Protein AF-A0A8S8YPJ1-F1 (afdb_monomer)

Secondary structure (DSSP, 8-state):
--EETTEE---PPPTT----------S--SEE---EEEEETTEEEEEPPS--EE----

pLDDT: mean 76.06, std 12.63, range [41.22, 90.44]

Foldseek 3Di:
DDDDPHDDDPDDDDPPDDDDDDDDDPDDDQFDDDWDWDADPNRTDTDDDPDTDGPDDD

Structure (mmCIF, N/CA/C/O backbone):
data_AF-A0A8S8YPJ1-F1
#
_entry.id   AF-A0A8S8YPJ1-F1
#
loop_
_atom_site.group_PDB
_atom_site.id
_atom_site.type_symbol
_atom_site.label_atom_id
_atom_site.label_alt_id
_atom_sit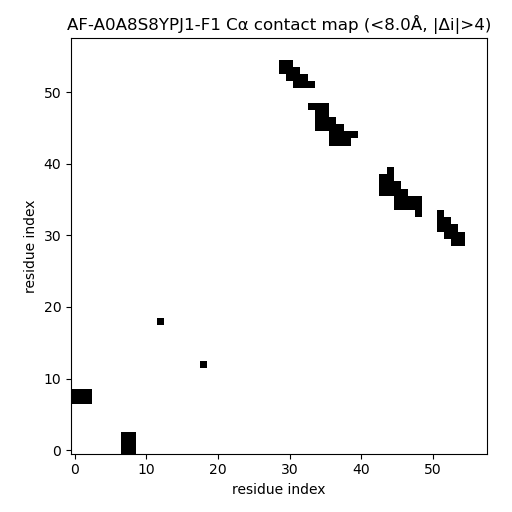e.label_comp_id
_atom_site.label_asym_id
_atom_site.label_entity_id
_atom_site.label_seq_id
_atom_site.pdbx_PDB_ins_code
_atom_site.Cartn_x
_atom_site.Cartn_y
_atom_site.Cartn_z
_atom_site.occupancy
_atom_site.B_iso_or_equiv
_atom_site.auth_seq_id
_atom_site.auth_comp_id
_atom_site.auth_asym_id
_atom_site.auth_atom_id
_atom_site.pdbx_PDB_model_num
ATOM 1 N N . MET A 1 1 ? -3.443 -13.845 -8.223 1.00 55.78 1 MET A N 1
ATOM 2 C CA . MET A 1 1 ? -3.785 -12.435 -7.944 1.00 55.78 1 MET A CA 1
ATOM 3 C C . MET A 1 1 ? -4.563 -11.913 -9.135 1.00 55.78 1 MET A C 1
ATOM 5 O O . MET A 1 1 ? -4.163 -12.213 -10.253 1.00 55.78 1 MET A O 1
ATOM 9 N N . MET A 1 2 ? -5.697 -11.246 -8.908 1.00 52.31 2 MET A N 1
ATOM 10 C CA . MET A 1 2 ? -6.364 -10.482 -9.965 1.00 52.31 2 MET A CA 1
ATOM 11 C C . MET A 1 2 ? -5.624 -9.152 -10.069 1.00 52.31 2 MET A C 1
ATOM 13 O O . MET A 1 2 ? -5.573 -8.418 -9.088 1.00 52.31 2 MET A O 1
ATOM 17 N N . PHE A 1 3 ? -5.002 -8.910 -11.214 1.00 56.19 3 PHE A N 1
ATOM 18 C CA . PHE A 1 3 ? -4.419 -7.625 -11.573 1.00 56.19 3 PHE A CA 1
ATOM 19 C C . PHE A 1 3 ? -5.361 -7.004 -12.595 1.00 56.19 3 PHE A C 1
ATOM 21 O O . PHE A 1 3 ? -5.749 -7.682 -13.550 1.00 56.19 3 PHE A O 1
ATOM 28 N N . GLN A 1 4 ? -5.744 -5.755 -12.386 1.00 61.38 4 GLN A N 1
ATOM 29 C CA . GLN A 1 4 ? -6.472 -4.975 -13.372 1.00 61.38 4 GLN A CA 1
ATOM 30 C C . GLN A 1 4 ? -5.773 -3.625 -13.465 1.00 61.38 4 GLN A C 1
ATOM 32 O O . GLN A 1 4 ? -5.594 -2.983 -12.437 1.00 61.38 4 GLN A O 1
ATOM 37 N N . ASP A 1 5 ? -5.344 -3.255 -14.673 1.00 65.69 5 ASP A N 1
ATOM 38 C CA . ASP A 1 5 ? -4.869 -1.906 -15.007 1.00 65.69 5 ASP A CA 1
ATOM 39 C C . ASP A 1 5 ? -3.868 -1.306 -13.987 1.00 65.69 5 ASP A C 1
ATOM 41 O O . ASP A 1 5 ? -3.982 -0.145 -13.614 1.00 65.69 5 ASP A O 1
ATOM 45 N N . ASP A 1 6 ? -2.904 -2.119 -13.527 1.00 73.75 6 ASP A N 1
ATOM 46 C CA . ASP A 1 6 ? -1.804 -1.772 -12.599 1.00 73.75 6 ASP A CA 1
ATOM 47 C C . ASP A 1 6 ? -2.136 -1.703 -11.092 1.00 73.75 6 ASP A C 1
ATOM 49 O O . ASP A 1 6 ? -1.280 -1.360 -10.273 1.00 73.75 6 ASP A O 1
ATOM 53 N N . GLU A 1 7 ? -3.332 -2.134 -10.681 1.00 76.44 7 GLU A N 1
ATOM 54 C CA . GLU A 1 7 ? -3.714 -2.208 -9.266 1.00 76.44 7 GLU A CA 1
ATOM 55 C C . GLU A 1 7 ? -3.452 -3.585 -8.625 1.00 76.44 7 GLU A C 1
ATOM 57 O O . GLU A 1 7 ? -3.677 -4.650 -9.214 1.00 76.44 7 GLU A O 1
ATOM 62 N N . ILE A 1 8 ? -3.018 -3.563 -7.357 1.00 83.62 8 ILE A N 1
ATOM 63 C CA . ILE A 1 8 ? -2.838 -4.752 -6.514 1.00 83.62 8 ILE A CA 1
ATOM 64 C C . ILE A 1 8 ? -3.848 -4.709 -5.365 1.00 83.62 8 ILE A C 1
ATOM 66 O O . ILE A 1 8 ? -3.738 -3.891 -4.452 1.00 83.62 8 ILE A O 1
ATOM 70 N N . TYR A 1 9 ? -4.801 -5.643 -5.362 1.00 87.00 9 TYR A N 1
ATOM 71 C CA . TYR A 1 9 ? -5.736 -5.801 -4.249 1.00 87.00 9 TYR A CA 1
ATOM 72 C C . TYR A 1 9 ? -5.112 -6.614 -3.105 1.00 87.00 9 TYR A C 1
ATOM 74 O O . TYR A 1 9 ? -4.811 -7.799 -3.262 1.00 87.00 9 TYR A O 1
ATOM 82 N N . LEU A 1 10 ? -4.951 -5.982 -1.939 1.00 87.69 10 LEU A N 1
ATOM 83 C CA . LEU A 1 10 ? -4.355 -6.597 -0.743 1.00 87.69 10 LEU A CA 1
ATOM 84 C C . LEU A 1 10 ? -5.370 -7.322 0.157 1.00 87.69 10 LEU A C 1
ATOM 86 O O . LEU A 1 10 ? -4.970 -7.995 1.105 1.00 87.69 10 LEU A O 1
ATOM 90 N N . GLY A 1 11 ? -6.671 -7.220 -0.128 1.00 89.12 11 GLY A N 1
ATOM 91 C CA . GLY A 1 11 ? -7.708 -7.780 0.738 1.00 89.12 11 GLY A CA 1
ATOM 92 C C . GLY A 1 11 ? -7.972 -6.941 1.989 1.00 89.12 11 GLY A C 1
ATOM 93 O O . GLY A 1 11 ? -7.676 -5.748 2.042 1.00 89.12 11 GLY A O 1
ATOM 94 N N . ASN A 1 12 ? -8.559 -7.581 3.001 1.00 90.44 12 ASN A N 1
ATOM 95 C CA . ASN A 1 12 ? -8.788 -6.964 4.305 1.00 90.44 12 ASN A CA 1
ATOM 96 C C . ASN A 1 12 ? -7.521 -7.082 5.156 1.00 90.44 12 ASN A C 1
ATOM 98 O O . ASN A 1 12 ? -7.068 -8.192 5.428 1.00 90.44 12 ASN A O 1
ATOM 102 N N . LEU A 1 13 ? -6.984 -5.946 5.600 1.00 89.38 13 LEU A N 1
ATOM 103 C CA . LEU A 1 13 ? -5.876 -5.903 6.551 1.00 89.38 13 LEU A CA 1
ATOM 104 C C . LEU A 1 13 ? -6.428 -5.855 7.978 1.00 89.38 13 LEU A C 1
ATOM 106 O O . LEU A 1 13 ? -7.359 -5.099 8.267 1.00 89.38 13 LEU A O 1
ATOM 110 N N . GLU A 1 14 ? -5.868 -6.665 8.873 1.00 88.69 14 GLU A N 1
ATOM 111 C CA . GLU A 1 14 ? -6.288 -6.677 10.273 1.00 88.69 14 GLU A CA 1
ATOM 112 C C . GLU A 1 14 ? -5.848 -5.396 10.991 1.00 88.69 14 GLU A C 1
ATOM 114 O O . GLU A 1 14 ? -4.774 -4.842 10.727 1.00 88.69 14 GLU A O 1
ATOM 119 N N . LYS A 1 15 ? -6.683 -4.919 11.922 1.00 87.00 15 LYS A N 1
ATOM 120 C CA . LYS A 1 15 ? -6.354 -3.750 12.747 1.00 87.00 15 LYS A CA 1
ATOM 121 C C . LYS A 1 15 ? -5.052 -4.006 13.517 1.00 87.00 15 LYS A C 1
ATOM 123 O O . LYS A 1 15 ? -4.802 -5.125 13.947 1.00 87.00 15 LYS A O 1
ATOM 128 N N . GLU A 1 16 ? -4.251 -2.954 13.692 1.00 86.62 16 GLU A N 1
ATOM 129 C CA . GLU A 1 16 ? -2.985 -2.986 14.451 1.00 86.62 16 GLU A CA 1
ATOM 130 C C . GLU A 1 16 ? -1.918 -3.949 13.895 1.00 86.62 16 GLU A C 1
ATOM 132 O O . GLU A 1 16 ? -0.979 -4.323 14.596 1.00 86.62 16 GLU A O 1
ATOM 137 N N . THR A 1 17 ? -2.020 -4.315 12.616 1.00 87.75 17 THR A N 1
ATOM 138 C CA . THR A 1 17 ? -0.992 -5.098 11.925 1.00 87.75 17 THR A CA 1
ATOM 139 C C . THR A 1 17 ? -0.146 -4.236 10.998 1.00 87.75 17 THR A C 1
ATOM 141 O O . THR A 1 17 ? -0.593 -3.223 10.457 1.00 87.75 17 THR A O 1
ATOM 144 N N . THR A 1 18 ? 1.097 -4.665 10.794 1.00 88.88 18 THR A N 1
ATOM 145 C CA . THR A 1 18 ? 2.008 -4.062 9.820 1.00 88.88 18 THR A CA 1
ATOM 146 C C . THR A 1 18 ? 2.134 -4.988 8.623 1.00 88.88 18 THR A C 1
ATOM 148 O O . THR A 1 18 ? 2.532 -6.143 8.767 1.00 88.88 18 THR A O 1
ATOM 151 N N . THR A 1 19 ? 1.836 -4.471 7.433 1.00 87.38 19 THR A N 1
ATOM 152 C CA . THR A 1 19 ? 2.001 -5.193 6.167 1.00 87.38 19 THR A CA 1
ATOM 153 C C . THR A 1 19 ? 3.186 -4.618 5.401 1.00 87.38 19 THR A C 1
ATOM 155 O O . THR A 1 19 ? 3.267 -3.410 5.195 1.00 87.38 19 THR A O 1
ATOM 158 N N . PHE A 1 20 ? 4.102 -5.485 4.969 1.00 86.88 20 PHE A N 1
ATOM 159 C CA . PHE A 1 20 ? 5.252 -5.104 4.150 1.00 86.88 20 PHE A CA 1
ATOM 160 C C . PHE A 1 20 ? 4.995 -5.471 2.689 1.00 86.88 20 PHE A C 1
ATOM 162 O O . PHE A 1 20 ? 4.645 -6.611 2.388 1.00 86.88 20 PHE A O 1
ATOM 169 N N . ILE A 1 21 ? 5.207 -4.514 1.785 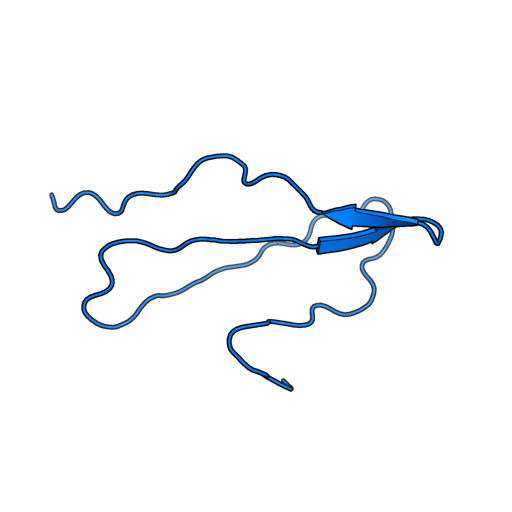1.00 83.31 21 ILE A N 1
ATOM 170 C CA . ILE A 1 21 ? 5.095 -4.709 0.337 1.00 83.31 21 ILE A CA 1
ATOM 171 C C . ILE A 1 21 ? 6.481 -4.503 -0.265 1.00 83.31 21 ILE A C 1
ATOM 173 O O . ILE A 1 21 ? 7.116 -3.477 -0.031 1.00 83.31 21 ILE A O 1
ATOM 177 N N . ARG A 1 22 ? 6.950 -5.483 -1.040 1.00 83.00 22 ARG A N 1
ATOM 178 C CA . ARG A 1 22 ? 8.172 -5.371 -1.839 1.00 83.00 22 ARG A CA 1
ATOM 179 C C . ARG A 1 22 ? 7.783 -5.301 -3.308 1.00 83.00 22 ARG A C 1
ATOM 181 O O . ARG A 1 22 ? 7.133 -6.215 -3.806 1.00 83.00 22 ARG A O 1
ATOM 188 N N . LEU A 1 23 ? 8.213 -4.237 -3.976 1.00 78.62 23 LEU A N 1
ATOM 189 C CA . LEU A 1 23 ? 8.098 -4.072 -5.420 1.00 78.62 23 LEU A CA 1
ATOM 190 C C . LEU A 1 23 ? 9.474 -4.292 -6.055 1.00 78.62 23 LEU A C 1
ATOM 192 O O . LEU A 1 23 ? 10.478 -3.792 -5.547 1.00 78.62 23 LEU A O 1
ATOM 196 N N . GLU A 1 24 ? 9.518 -5.038 -7.152 1.00 80.19 24 GLU A N 1
ATOM 197 C CA . GLU A 1 24 ? 10.699 -5.165 -8.004 1.00 80.19 24 GLU A CA 1
ATOM 198 C C . GLU A 1 24 ? 10.323 -4.700 -9.407 1.00 80.19 24 GLU A C 1
ATOM 200 O O . GLU A 1 24 ? 9.353 -5.182 -9.991 1.00 80.19 24 GLU A O 1
ATOM 205 N N . VAL A 1 25 ? 11.080 -3.734 -9.925 1.00 76.56 25 VAL A N 1
ATOM 206 C CA . VAL A 1 25 ? 10.879 -3.170 -11.257 1.00 76.56 25 VAL A CA 1
ATOM 207 C C . VAL A 1 25 ? 11.951 -3.744 -12.172 1.00 76.56 25 VAL A C 1
ATOM 209 O O . VAL A 1 25 ? 13.141 -3.559 -11.930 1.00 76.56 25 VAL A O 1
ATOM 212 N N . ILE A 1 26 ? 11.533 -4.451 -13.221 1.00 80.25 26 ILE A N 1
ATOM 213 C CA . ILE A 1 26 ? 12.444 -5.068 -14.189 1.00 80.25 26 ILE A CA 1
ATOM 214 C C . ILE A 1 26 ? 12.346 -4.301 -15.508 1.00 80.25 26 ILE A C 1
ATOM 216 O O . ILE A 1 26 ? 11.277 -4.223 -16.109 1.00 80.25 26 ILE A O 1
ATOM 220 N N . GLY A 1 27 ? 13.472 -3.764 -15.983 1.00 79.00 27 GLY A N 1
ATOM 221 C CA . GLY A 1 27 ? 13.556 -3.000 -17.231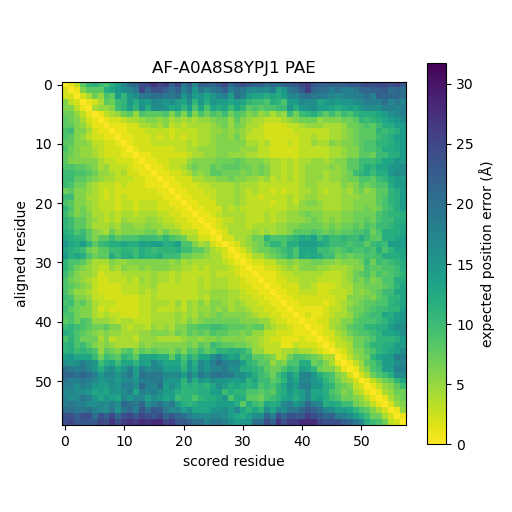 1.00 79.00 27 GLY A CA 1
ATOM 222 C C . GLY A 1 27 ? 13.897 -1.528 -16.999 1.00 79.00 27 GLY A C 1
ATOM 223 O O . GLY A 1 27 ? 14.496 -1.179 -15.988 1.00 79.00 27 GLY A O 1
ATOM 224 N N . LYS A 1 28 ? 13.553 -0.662 -17.958 1.00 74.56 28 LYS A N 1
ATOM 225 C CA . LYS A 1 28 ? 13.779 0.788 -17.856 1.00 74.56 28 LYS A CA 1
ATOM 226 C C . LYS A 1 28 ? 12.496 1.488 -17.421 1.00 74.56 28 LYS A C 1
ATOM 228 O O . LYS A 1 28 ? 11.718 1.899 -18.278 1.00 74.56 28 LYS A O 1
ATOM 233 N N . ALA A 1 29 ? 12.292 1.626 -16.115 1.00 74.56 29 ALA A N 1
ATOM 234 C CA . ALA A 1 29 ? 11.293 2.541 -15.573 1.00 74.56 29 ALA A CA 1
ATOM 235 C C . ALA A 1 29 ? 12.020 3.612 -14.742 1.00 74.56 29 ALA A C 1
ATOM 237 O O . ALA A 1 29 ? 12.659 3.261 -13.752 1.00 74.56 29 ALA A O 1
ATOM 238 N N . PRO A 1 30 ? 11.980 4.890 -15.153 1.00 70.88 30 PRO A N 1
ATOM 239 C CA . PRO A 1 30 ? 12.705 5.955 -14.461 1.00 70.88 30 PRO A CA 1
ATOM 240 C C . PRO A 1 30 ? 12.077 6.321 -13.107 1.00 70.88 30 PRO A C 1
ATOM 242 O O . PRO A 1 30 ? 12.748 6.894 -12.256 1.00 70.88 30 PRO A O 1
ATOM 245 N N . GLU A 1 31 ? 10.798 5.998 -12.905 1.00 73.81 31 GLU A N 1
ATOM 246 C CA . GLU A 1 31 ? 10.047 6.326 -11.697 1.00 73.81 31 GLU A CA 1
ATOM 247 C C . GLU A 1 31 ? 8.961 5.273 -11.445 1.00 73.81 31 GLU A C 1
ATOM 249 O O . GLU A 1 31 ? 8.431 4.673 -12.385 1.00 73.81 31 GLU A O 1
ATOM 254 N N . ALA A 1 32 ? 8.637 5.057 -10.170 1.00 75.69 32 ALA A N 1
ATOM 255 C CA . ALA A 1 32 ? 7.485 4.282 -9.737 1.00 75.69 32 ALA A CA 1
ATOM 256 C C . ALA A 1 32 ? 6.621 5.149 -8.815 1.00 75.69 32 ALA A C 1
ATOM 258 O O . ALA A 1 32 ? 7.072 5.590 -7.757 1.00 75.69 32 ALA A O 1
ATOM 259 N N . GLU A 1 33 ? 5.371 5.368 -9.213 1.00 77.31 33 GLU A N 1
ATOM 260 C CA . GLU A 1 33 ? 4.375 6.061 -8.404 1.00 77.31 33 GLU A CA 1
ATOM 261 C C . GLU A 1 33 ? 3.504 5.025 -7.685 1.00 77.31 33 GLU A C 1
ATOM 263 O O . GLU A 1 33 ? 2.998 4.087 -8.301 1.00 77.31 33 GLU A O 1
ATOM 268 N N . ILE A 1 34 ? 3.358 5.164 -6.365 1.00 79.62 34 ILE A N 1
ATOM 269 C CA . ILE A 1 34 ? 2.561 4.248 -5.545 1.00 79.62 34 ILE A CA 1
ATOM 270 C C . ILE A 1 34 ? 1.407 5.026 -4.927 1.00 79.62 34 ILE A C 1
ATOM 272 O O . ILE A 1 34 ? 1.609 5.910 -4.092 1.00 79.62 34 ILE A O 1
ATOM 276 N N . HIS A 1 35 ? 0.189 4.626 -5.280 1.00 82.06 35 HIS A N 1
ATOM 277 C CA . HIS A 1 35 ? -1.035 5.083 -4.637 1.00 82.06 35 HIS A CA 1
ATOM 278 C C . HIS A 1 35 ? -1.614 3.976 -3.766 1.00 82.06 35 HIS A C 1
ATOM 280 O O . HIS A 1 35 ? -1.863 2.865 -4.226 1.00 82.06 35 HIS A O 1
ATOM 286 N N . ILE A 1 36 ? -1.836 4.285 -2.489 1.00 84.81 36 ILE A N 1
ATOM 287 C CA . ILE A 1 36 ? -2.477 3.370 -1.545 1.00 84.81 36 ILE A CA 1
ATOM 288 C C . ILE A 1 36 ? -3.851 3.939 -1.236 1.00 84.81 36 ILE A C 1
ATOM 290 O O . ILE A 1 36 ? -3.973 5.061 -0.751 1.00 84.81 36 IL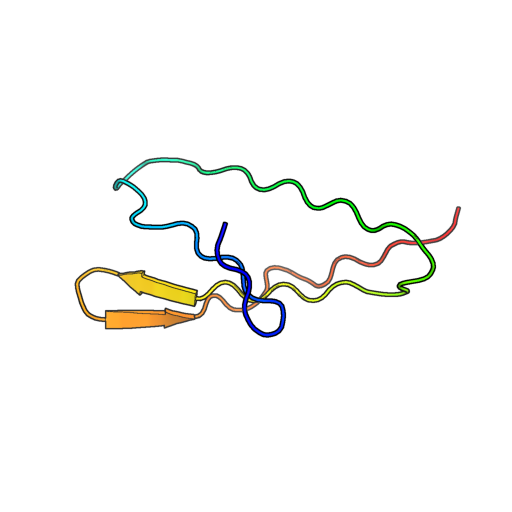E A O 1
ATOM 294 N N . SER A 1 37 ? -4.894 3.164 -1.499 1.00 86.75 37 SER A N 1
ATOM 295 C CA . SER A 1 37 ? -6.262 3.522 -1.14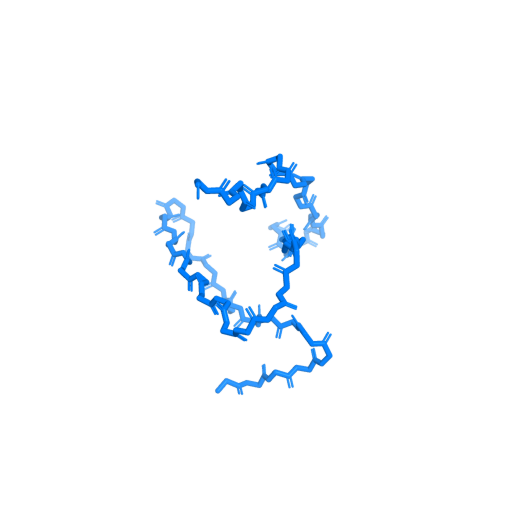4 1.00 86.75 37 SER A CA 1
ATOM 296 C C . SER A 1 37 ? -6.984 2.329 -0.534 1.00 86.75 37 SER A C 1
ATOM 298 O O . SER A 1 37 ? -6.569 1.179 -0.683 1.00 86.75 37 SER A O 1
ATOM 300 N N . GLY A 1 38 ? -8.044 2.604 0.215 1.00 88.94 38 GLY A N 1
ATOM 301 C CA . GLY A 1 38 ? -8.827 1.571 0.867 1.00 88.94 38 GLY A CA 1
ATOM 302 C C . GLY A 1 38 ? -10.027 2.131 1.611 1.00 88.94 38 GLY A C 1
ATOM 303 O O . GLY A 1 38 ? -10.337 3.319 1.547 1.00 88.94 38 GLY A O 1
ATOM 304 N N . ILE A 1 39 ? -10.713 1.249 2.330 1.00 89.25 39 ILE A N 1
ATOM 305 C CA . ILE A 1 39 ? -11.851 1.601 3.176 1.00 89.25 39 ILE A CA 1
ATOM 306 C C . ILE A 1 39 ? -11.441 1.368 4.627 1.00 89.25 39 ILE A C 1
ATOM 308 O O . ILE A 1 39 ? -11.100 0.250 5.006 1.00 89.25 39 ILE A O 1
ATOM 312 N N . VAL A 1 40 ? -11.508 2.417 5.443 1.00 86.62 40 VAL A N 1
ATOM 313 C CA . VAL A 1 40 ? -11.262 2.352 6.886 1.00 86.62 40 VAL A CA 1
ATOM 314 C C . VAL A 1 40 ? -12.565 2.694 7.589 1.00 86.62 40 VAL A C 1
ATOM 316 O O . VAL A 1 40 ? -13.122 3.770 7.392 1.00 86.62 40 VAL A O 1
ATOM 319 N N . GLU A 1 41 ? -13.092 1.744 8.363 1.00 87.44 41 GLU A N 1
ATOM 320 C CA . GLU A 1 41 ? -14.348 1.910 9.117 1.00 87.44 41 GLU A CA 1
ATOM 321 C C . GLU A 1 41 ? 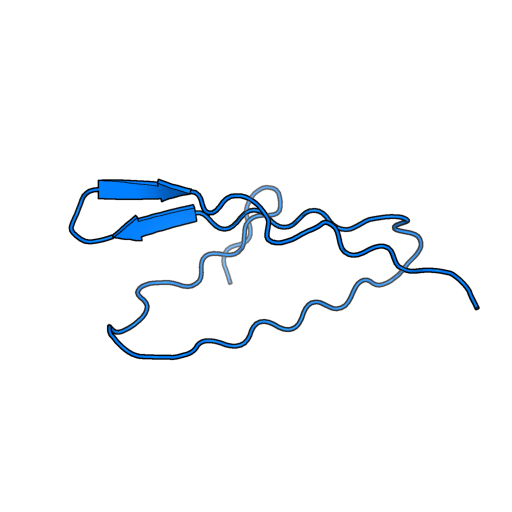-15.530 2.390 8.248 1.00 87.44 41 GLU A C 1
ATOM 323 O O . GLU A 1 41 ? -16.331 3.231 8.644 1.00 87.44 41 GLU A O 1
ATOM 328 N N . GLY A 1 42 ? -15.632 1.856 7.025 1.00 88.12 42 GLY A N 1
ATOM 329 C CA . GLY A 1 42 ? -16.696 2.189 6.069 1.00 88.12 42 GLY A CA 1
ATOM 330 C C . GLY A 1 42 ? -16.484 3.497 5.298 1.00 88.12 42 GLY A C 1
ATOM 331 O O . GLY A 1 42 ? -17.269 3.794 4.401 1.00 88.12 42 GLY A O 1
ATOM 332 N N . SER A 1 43 ? -15.420 4.249 5.595 1.00 87.81 43 SER A N 1
ATOM 333 C CA . SER A 1 43 ? -15.076 5.487 4.893 1.00 87.81 43 SER A CA 1
ATOM 334 C C . SER A 1 43 ? -13.928 5.261 3.904 1.00 87.81 43 SER A C 1
ATOM 336 O O . SER A 1 43 ? -12.927 4.641 4.274 1.00 87.81 43 SER A O 1
ATOM 338 N N . PRO A 1 44 ? -14.030 5.752 2.656 1.00 88.12 44 PRO A N 1
ATOM 339 C CA . PRO A 1 44 ? -12.930 5.673 1.705 1.00 88.12 44 PRO A CA 1
ATOM 340 C C . PRO A 1 44 ? -11.785 6.590 2.147 1.00 88.12 44 PRO A C 1
ATOM 342 O O . PRO A 1 44 ? -11.996 7.763 2.457 1.00 88.12 44 PRO A O 1
ATOM 345 N N . ILE A 1 45 ? -10.568 6.053 2.155 1.00 84.56 45 ILE A N 1
ATOM 346 C CA . ILE A 1 45 ? -9.335 6.784 2.438 1.00 84.56 45 ILE A CA 1
ATOM 347 C C . ILE A 1 45 ? -8.343 6.509 1.311 1.00 84.56 45 ILE A C 1
ATOM 349 O O . ILE A 1 45 ? -8.086 5.360 0.958 1.00 84.56 45 ILE A O 1
ATOM 353 N N . ALA A 1 46 ? -7.756 7.573 0.774 1.00 81.62 46 ALA A N 1
ATOM 354 C CA . ALA A 1 46 ? -6.569 7.503 -0.065 1.00 81.62 46 ALA A CA 1
ATOM 355 C C . ALA A 1 46 ? -5.394 8.071 0.734 1.00 81.62 46 ALA A C 1
ATOM 357 O O . ALA A 1 46 ? -5.477 9.178 1.272 1.00 81.62 46 ALA A O 1
ATOM 358 N N . ALA A 1 47 ? -4.315 7.307 0.848 1.00 73.62 47 ALA A N 1
ATOM 359 C CA . ALA A 1 47 ? -3.074 7.821 1.387 1.00 73.62 47 ALA A CA 1
ATOM 360 C C . ALA A 1 47 ? -2.418 8.722 0.336 1.00 73.62 47 ALA A C 1
ATOM 362 O O . ALA A 1 47 ? -2.274 8.347 -0.828 1.00 73.62 47 ALA A O 1
ATOM 363 N N . VAL A 1 48 ? -2.005 9.913 0.765 1.00 61.09 48 VAL A N 1
ATOM 364 C CA . VAL A 1 48 ? -1.135 10.776 -0.034 1.00 61.09 48 VAL A CA 1
ATOM 365 C C . VAL A 1 48 ? 0.254 10.128 -0.043 1.00 61.09 48 VAL A C 1
ATOM 367 O O . VAL A 1 48 ? 0.726 9.755 1.037 1.00 61.09 48 VAL A O 1
ATOM 370 N N . PRO A 1 49 ? 0.904 9.954 -1.209 1.00 58.47 49 PRO A N 1
ATOM 371 C CA . PRO A 1 49 ? 2.181 9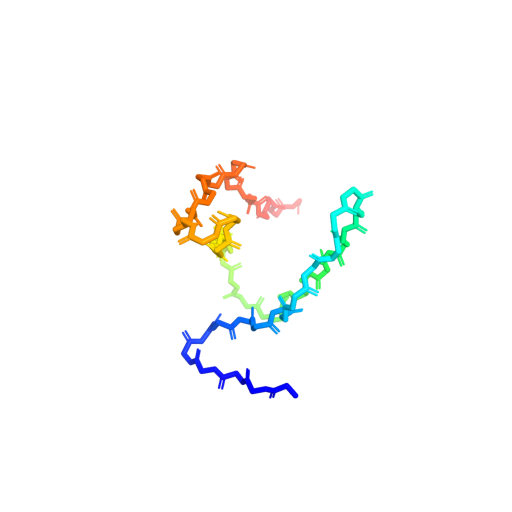.259 -1.297 1.00 58.47 49 PRO A CA 1
ATOM 372 C C . PRO A 1 49 ? 3.201 9.833 -0.313 1.00 58.47 49 PRO A C 1
ATOM 374 O O . PRO A 1 49 ? 3.446 11.041 -0.244 1.00 58.47 49 PRO A O 1
ATOM 377 N N . ALA A 1 50 ? 3.814 8.939 0.460 1.00 54.44 50 ALA A N 1
ATOM 378 C CA . ALA A 1 50 ? 4.885 9.266 1.384 1.00 54.44 50 ALA A CA 1
ATOM 379 C C . ALA A 1 50 ? 6.201 9.437 0.606 1.00 54.44 50 ALA A C 1
ATOM 381 O O . ALA A 1 50 ? 7.105 8.627 0.749 1.00 54.44 50 ALA A O 1
ATOM 382 N N . LYS A 1 51 ? 6.294 10.511 -0.192 1.00 56.75 51 LYS A N 1
ATOM 383 C CA . LYS A 1 51 ? 7.422 10.871 -1.078 1.00 56.75 51 LYS A CA 1
ATOM 384 C C . LYS A 1 51 ? 7.627 9.906 -2.259 1.00 56.75 51 LYS A C 1
ATOM 386 O O . LYS A 1 51 ? 7.640 8.692 -2.091 1.00 56.75 51 LYS A O 1
ATOM 391 N N . 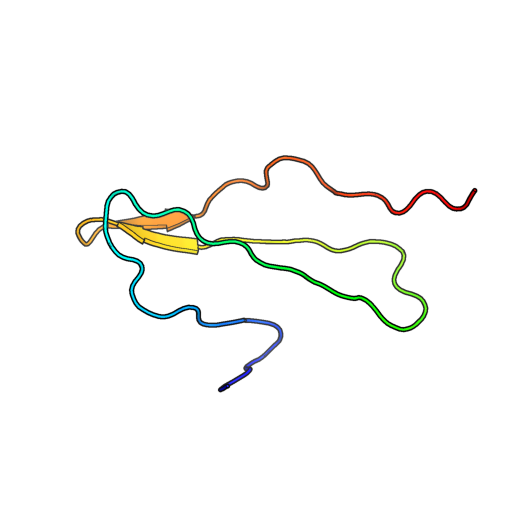SER A 1 52 ? 7.835 10.463 -3.453 1.00 59.94 52 SER A N 1
ATOM 392 C CA . SER A 1 52 ? 8.295 9.696 -4.617 1.00 59.94 52 SER A CA 1
ATOM 393 C C . SER A 1 52 ? 9.647 9.047 -4.318 1.00 59.94 52 SER A C 1
ATOM 395 O O . SER A 1 52 ? 10.520 9.673 -3.710 1.00 59.94 52 SER A O 1
ATOM 397 N N . ILE A 1 53 ? 9.813 7.794 -4.740 1.00 64.50 53 ILE A N 1
ATOM 398 C CA . ILE A 1 53 ? 11.084 7.073 -4.661 1.00 64.50 53 ILE A CA 1
ATOM 399 C C . ILE A 1 53 ? 11.756 7.213 -6.027 1.00 64.50 53 ILE A C 1
ATOM 401 O O . ILE A 1 53 ? 11.350 6.563 -6.988 1.00 64.50 53 ILE A O 1
ATOM 405 N N . SER A 1 54 ? 12.774 8.067 -6.122 1.00 61.84 54 SER A N 1
ATOM 406 C CA . SER A 1 54 ? 13.640 8.134 -7.299 1.00 61.84 54 SER A CA 1
ATOM 407 C C . SER A 1 54 ? 14.693 7.031 -7.221 1.00 61.84 54 SER A C 1
ATOM 409 O O . SER A 1 54 ? 15.413 6.928 -6.225 1.00 61.84 54 SER A O 1
ATOM 411 N N . MET A 1 55 ? 14.806 6.215 -8.268 1.00 63.12 55 MET A N 1
ATOM 412 C CA . MET A 1 55 ? 15.985 5.372 -8.456 1.00 63.12 55 MET A CA 1
ATOM 413 C C . MET A 1 55 ? 17.092 6.269 -9.017 1.00 63.12 55 MET A C 1
ATOM 415 O O . MET A 1 55 ? 17.109 6.552 -10.211 1.00 63.12 55 MET A O 1
ATOM 419 N N . GLU A 1 56 ? 17.963 6.797 -8.156 1.00 56.41 56 GLU A N 1
ATOM 420 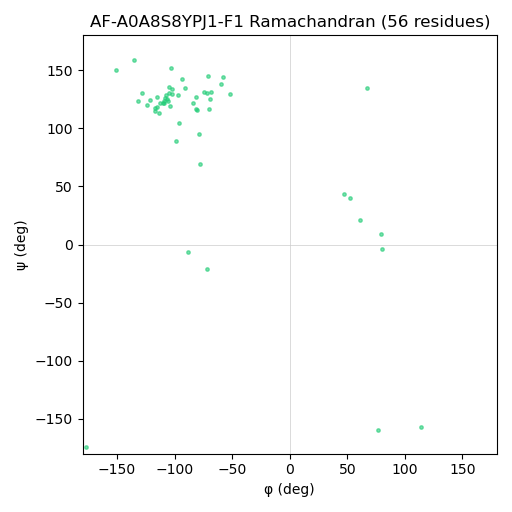C CA . GLU A 1 56 ? 19.185 7.453 -8.633 1.00 56.41 56 GLU A CA 1
ATOM 421 C C . GLU A 1 56 ? 20.113 6.374 -9.215 1.00 56.41 56 GLU A C 1
ATOM 423 O O . GLU A 1 56 ? 20.386 5.367 -8.559 1.00 56.41 56 GLU A O 1
ATOM 428 N N . GLU A 1 57 ? 20.547 6.549 -10.467 1.00 54.62 57 GLU A N 1
ATOM 429 C CA . GLU A 1 57 ? 21.635 5.750 -11.040 1.00 54.62 57 GLU A CA 1
ATOM 430 C C . GLU A 1 57 ? 22.946 6.181 -10.353 1.00 54.62 57 GLU A C 1
ATOM 432 O O . GLU A 1 57 ? 23.325 7.351 -10.450 1.00 54.62 57 GLU A O 1
ATOM 437 N N . GLU A 1 58 ? 23.600 5.260 -9.629 1.00 41.22 58 GLU A N 1
ATOM 438 C CA . GLU A 1 58 ? 24.987 5.417 -9.138 1.00 41.22 58 GLU A CA 1
ATOM 439 C C . GLU A 1 58 ? 26.000 5.442 -10.294 1.00 41.22 58 GLU A C 1
ATOM 441 O O . GLU A 1 58 ? 25.880 4.596 -11.215 1.00 41.22 58 GLU A O 1
#

Radius of gyration: 13.98 Å; Cα contacts (8 Å, |Δi|>4): 37; chains: 1; bounding box: 42×23×32 Å

Mean predicted aligned error: 8.08 Å

Sequence (58 aa):
MMFQDDEIYLGNLEKETTTFIRLEVIGKAPEAEIHISGIVEGSPIAAVPAKSISMEEE

Solvent-accessible surface area (backbone atoms only — not comparable to full-atom values): 4476 Å² total; per-residue (Å²): 132,78,72,58,98,90,45,80,79,82,75,88,77,65,86,99,62,88,84,86,84,88,87,85,85,88,78,95,68,80,66,62,88,69,82,53,70,49,71,58,95,88,40,82,44,70,55,76,64,87,65,84,59,73,71,76,85,130